Protein AF-A0A174V3W1-F1 (afdb_monomer_lite)

Structure (mmCIF, N/CA/C/O backbone):
data_AF-A0A174V3W1-F1
#
_entry.id   AF-A0A174V3W1-F1
#
loop_
_atom_site.group_PDB
_atom_site.id
_atom_site.type_symbol
_atom_site.label_atom_id
_atom_site.label_alt_id
_atom_site.label_comp_id
_atom_site.label_asym_id
_atom_site.label_entity_id
_atom_site.label_seq_id
_atom_site.pdbx_PDB_ins_code
_atom_site.Cartn_x
_atom_site.Cartn_y
_atom_site.Cartn_z
_atom_site.occupancy
_atom_site.B_iso_or_equiv
_atom_site.auth_seq_id
_atom_site.auth_comp_id
_atom_site.auth_asym_id
_atom_site.auth_atom_id
_atom_site.pdbx_PDB_model_num
ATOM 1 N N . MET A 1 1 ? 21.634 -9.498 -37.746 1.00 35.81 1 MET A N 1
ATOM 2 C CA . MET A 1 1 ? 21.593 -10.428 -36.597 1.00 35.81 1 MET A CA 1
ATOM 3 C C . MET A 1 1 ? 21.911 -9.621 -35.349 1.00 35.81 1 MET A C 1
ATOM 5 O O . MET A 1 1 ? 23.060 -9.248 -35.177 1.00 35.81 1 MET A O 1
ATOM 9 N N . SER A 1 2 ? 20.906 -9.244 -34.554 1.00 41.16 2 SER A N 1
ATOM 10 C CA . SER A 1 2 ? 21.150 -8.561 -33.276 1.00 41.16 2 SER A CA 1
ATOM 11 C C . SER A 1 2 ? 21.383 -9.632 -32.214 1.00 41.16 2 SER A C 1
ATOM 13 O O . SER A 1 2 ? 20.473 -10.395 -31.892 1.00 41.16 2 SER A O 1
ATOM 15 N N . CYS A 1 3 ? 22.630 -9.760 -31.764 1.00 33.78 3 CYS A N 1
ATOM 16 C CA . CYS A 1 3 ? 23.002 -10.628 -30.656 1.00 33.78 3 CYS A CA 1
ATOM 17 C C . CYS A 1 3 ? 22.435 -10.008 -29.374 1.00 33.78 3 CYS A C 1
ATOM 19 O O . CYS A 1 3 ? 22.960 -9.009 -28.889 1.00 33.78 3 CYS A O 1
ATOM 21 N N . LYS A 1 4 ? 21.337 -10.561 -28.846 1.00 50.34 4 LYS A N 1
ATOM 22 C CA . LYS A 1 4 ? 20.874 -10.222 -27.498 1.00 50.34 4 LYS A CA 1
ATOM 23 C C . LYS A 1 4 ? 21.796 -10.930 -26.510 1.00 50.34 4 LYS A C 1
ATOM 25 O O . LYS A 1 4 ? 21.600 -12.103 -26.207 1.00 50.34 4 LYS A O 1
ATOM 30 N N . THR A 1 5 ? 22.830 -10.231 -26.058 1.00 52.56 5 THR A N 1
ATOM 31 C CA . THR A 1 5 ? 23.645 -10.637 -24.911 1.00 52.56 5 THR A CA 1
ATOM 32 C C . THR A 1 5 ? 22.694 -10.896 -23.743 1.00 52.56 5 THR A C 1
ATOM 34 O O . THR A 1 5 ? 21.932 -10.008 -23.365 1.00 52.56 5 THR A O 1
ATOM 37 N N . GLY A 1 6 ? 22.652 -12.134 -23.244 1.00 57.62 6 GLY A N 1
ATOM 38 C CA . GLY A 1 6 ? 21.702 -12.541 -22.211 1.00 57.62 6 GLY A CA 1
ATOM 39 C C . GLY A 1 6 ? 21.822 -11.652 -20.977 1.00 57.62 6 GLY A C 1
ATOM 40 O O . GLY A 1 6 ? 22.916 -11.502 -20.433 1.00 57.62 6 GLY A O 1
ATOM 41 N N . LYS A 1 7 ? 20.709 -11.051 -20.542 1.00 60.50 7 LYS A N 1
ATOM 42 C CA . LYS A 1 7 ? 20.640 -10.360 -19.250 1.00 60.50 7 LYS A CA 1
ATOM 43 C C . LYS A 1 7 ? 21.007 -11.373 -18.162 1.00 60.50 7 LYS A C 1
ATOM 45 O O . LYS A 1 7 ? 20.277 -12.334 -17.949 1.00 60.50 7 LYS A O 1
ATOM 50 N N . SER A 1 8 ? 22.150 -11.190 -17.502 1.00 79.31 8 SER A N 1
ATOM 51 C CA . SER A 1 8 ? 22.601 -12.071 -16.414 1.00 79.31 8 SER A CA 1
ATOM 52 C C . SER A 1 8 ? 22.001 -11.702 -15.055 1.00 79.31 8 SER A C 1
ATOM 54 O O . SER A 1 8 ? 22.232 -12.410 -14.080 1.00 79.31 8 SER A O 1
ATOM 56 N N . PHE A 1 9 ? 21.243 -10.603 -14.981 1.00 81.75 9 PHE A N 1
ATOM 57 C CA . PHE A 1 9 ? 20.599 -10.110 -13.767 1.00 81.75 9 PHE A CA 1
ATOM 58 C C . PHE A 1 9 ? 19.248 -9.475 -14.111 1.00 81.75 9 PHE A C 1
ATOM 60 O O . PHE A 1 9 ? 19.103 -8.855 -15.167 1.00 81.75 9 PHE A O 1
ATOM 67 N N . VAL A 1 10 ? 18.284 -9.622 -13.204 1.00 89.06 10 VAL A N 1
ATOM 68 C CA . VAL A 1 10 ? 16.978 -8.953 -13.246 1.00 89.06 10 VAL A CA 1
ATOM 69 C C . VAL A 1 10 ? 16.967 -7.892 -12.154 1.00 89.06 10 VAL A C 1
ATOM 71 O O . VAL A 1 10 ? 17.459 -8.135 -11.050 1.00 89.06 10 VAL A O 1
ATOM 74 N N . VAL A 1 11 ? 16.439 -6.711 -12.466 1.00 91.25 11 VAL A N 1
ATOM 75 C CA . VAL A 1 11 ? 16.358 -5.588 -11.530 1.00 91.25 11 VAL A CA 1
ATOM 76 C C . VAL A 1 11 ? 14.896 -5.321 -11.208 1.00 91.25 11 VAL A C 1
ATOM 78 O O . VAL A 1 11 ? 14.069 -5.218 -12.113 1.00 91.25 11 VAL A O 1
ATOM 81 N N . PHE A 1 12 ? 14.603 -5.173 -9.919 1.00 93.19 12 PHE A N 1
ATOM 82 C CA . PHE A 1 12 ? 13.284 -4.808 -9.422 1.00 93.19 12 PHE A CA 1
ATOM 83 C C . PHE A 1 12 ? 13.355 -3.485 -8.671 1.00 93.19 12 PHE A C 1
ATOM 85 O O . PHE A 1 12 ? 14.246 -3.281 -7.845 1.00 93.19 12 P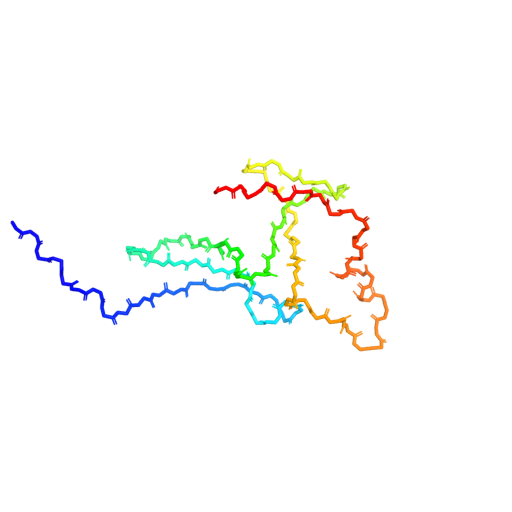HE A O 1
ATOM 92 N N . PHE A 1 13 ? 12.378 -2.620 -8.917 1.00 94.00 13 PHE A N 1
ATOM 93 C CA . PHE A 1 13 ? 12.025 -1.558 -7.987 1.00 94.00 13 PHE A CA 1
ATOM 94 C C . PHE A 1 13 ? 10.943 -2.076 -7.055 1.00 94.00 13 PHE A C 1
ATOM 96 O O . PHE A 1 13 ? 10.006 -2.743 -7.493 1.00 94.00 13 PHE A O 1
ATOM 103 N N . THR A 1 14 ? 11.082 -1.788 -5.768 1.00 95.00 14 THR A N 1
ATOM 104 C CA . THR A 1 14 ? 10.138 -2.245 -4.754 1.00 95.00 14 THR A CA 1
ATOM 105 C C . THR A 1 14 ? 9.668 -1.070 -3.916 1.00 95.00 14 THR A C 1
ATOM 107 O O . THR A 1 14 ? 10.409 -0.118 -3.668 1.00 95.00 14 THR A O 1
ATOM 110 N N . TYR A 1 15 ? 8.415 -1.132 -3.486 1.00 95.31 15 TYR A N 1
ATOM 111 C CA . TYR A 1 15 ? 7.830 -0.157 -2.583 1.00 95.31 15 TYR A CA 1
ATOM 112 C C . TYR A 1 15 ? 7.050 -0.880 -1.494 1.00 95.31 15 TYR A C 1
ATOM 114 O O . TYR A 1 15 ? 6.216 -1.743 -1.771 1.00 95.31 15 TYR A O 1
ATOM 122 N N . GLY A 1 16 ? 7.289 -0.503 -0.247 1.00 93.56 16 GLY A N 1
ATOM 123 C CA . GLY A 1 16 ? 6.492 -0.943 0.883 1.00 93.56 16 GLY A CA 1
ATOM 124 C C . GLY A 1 16 ? 6.813 -0.103 2.113 1.00 93.56 16 GLY A C 1
ATOM 125 O O . GLY A 1 16 ? 7.987 0.106 2.420 1.00 93.56 16 GLY A O 1
ATOM 126 N N . PRO A 1 17 ? 5.803 0.416 2.821 1.00 94.75 17 PRO A N 1
ATOM 127 C CA . PRO A 1 17 ? 6.025 0.963 4.148 1.00 94.75 17 PRO A CA 1
ATOM 128 C C . PRO A 1 17 ? 6.324 -0.174 5.144 1.00 94.75 17 PRO A C 1
ATOM 130 O O . PRO A 1 17 ? 6.042 -1.347 4.878 1.00 94.75 17 PRO A O 1
ATOM 133 N N . THR A 1 18 ? 6.871 0.155 6.317 1.00 94.50 18 THR A N 1
ATOM 134 C CA . THR A 1 18 ? 7.184 -0.837 7.367 1.00 94.50 18 THR A CA 1
ATOM 135 C C . THR A 1 18 ? 5.939 -1.619 7.795 1.00 94.50 18 THR A C 1
ATOM 137 O O . THR A 1 18 ? 6.000 -2.816 8.065 1.00 94.50 18 THR A O 1
ATOM 140 N N . GLU A 1 19 ? 4.791 -0.951 7.784 1.00 94.88 19 GLU A N 1
ATOM 141 C CA . GLU A 1 19 ? 3.469 -1.476 8.107 1.00 94.88 19 GLU A CA 1
ATOM 142 C C . GLU A 1 19 ? 2.976 -2.521 7.096 1.00 94.88 19 GLU A C 1
ATOM 144 O O . GLU A 1 19 ? 1.999 -3.204 7.381 1.00 94.88 19 GLU A O 1
ATOM 149 N N . ALA A 1 20 ? 3.637 -2.672 5.944 1.00 94.56 20 ALA A N 1
ATOM 150 C CA . ALA A 1 20 ? 3.334 -3.679 4.927 1.00 94.56 20 ALA A CA 1
ATOM 151 C C . ALA A 1 20 ? 4.469 -4.706 4.741 1.00 94.56 20 ALA A C 1
ATOM 153 O O . ALA A 1 20 ? 4.555 -5.352 3.701 1.00 94.56 20 ALA A O 1
ATOM 154 N N . THR A 1 21 ? 5.336 -4.865 5.749 1.00 93.62 21 THR A N 1
ATOM 155 C C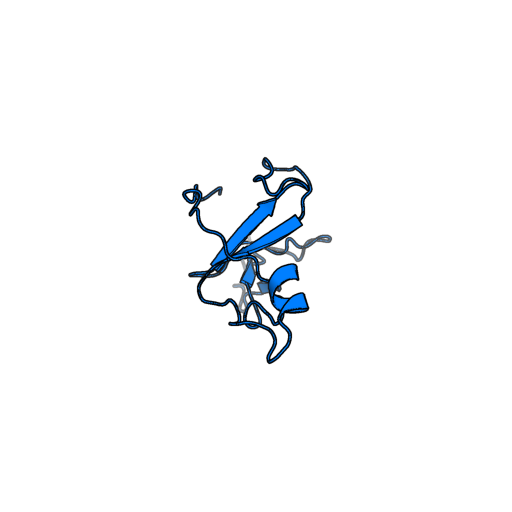A . THR A 1 21 ? 6.401 -5.882 5.794 1.00 93.62 21 THR A CA 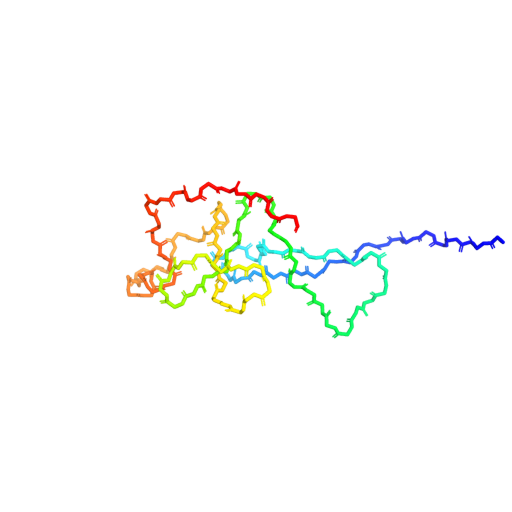1
ATOM 156 C C . THR A 1 21 ? 7.415 -5.745 4.655 1.00 93.62 21 THR A C 1
ATOM 158 O O . THR A 1 21 ? 7.576 -6.620 3.808 1.00 93.62 21 THR A O 1
ATOM 161 N N . VAL A 1 22 ? 8.173 -4.646 4.688 1.00 93.50 22 VAL A N 1
ATOM 162 C CA . VAL A 1 22 ? 9.284 -4.327 3.770 1.00 93.50 22 VAL A CA 1
ATOM 163 C C . VAL A 1 22 ? 8.822 -3.937 2.367 1.00 93.50 22 VAL A C 1
ATOM 165 O O . VAL A 1 22 ? 9.069 -2.811 1.955 1.00 93.50 22 VAL A O 1
ATOM 168 N N . ASN A 1 23 ? 8.158 -4.830 1.635 1.00 93.81 23 ASN A N 1
ATOM 169 C CA . ASN A 1 23 ? 7.741 -4.603 0.253 1.00 93.81 23 ASN A CA 1
ATOM 170 C C . ASN A 1 23 ? 6.295 -5.057 0.062 1.00 93.81 23 ASN A C 1
ATOM 172 O O . ASN A 1 23 ? 5.935 -6.159 0.460 1.00 93.81 23 ASN A O 1
ATOM 176 N N . ALA A 1 24 ? 5.496 -4.235 -0.613 1.00 94.88 24 ALA A N 1
ATOM 177 C CA . ALA A 1 24 ? 4.118 -4.552 -0.978 1.00 94.88 24 ALA A CA 1
ATOM 178 C C . ALA A 1 24 ? 3.888 -4.501 -2.492 1.00 94.88 24 ALA A C 1
ATOM 180 O O . ALA A 1 24 ? 3.048 -5.235 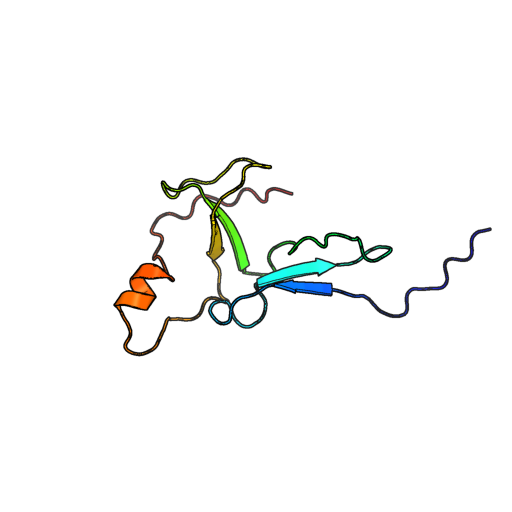-3.005 1.00 94.88 24 ALA A O 1
ATOM 181 N N . LEU A 1 25 ? 4.634 -3.649 -3.200 1.00 96.31 25 LEU A N 1
ATOM 182 C CA . LEU A 1 25 ? 4.575 -3.470 -4.645 1.00 96.31 25 LEU A CA 1
ATOM 183 C C . LEU A 1 25 ? 5.952 -3.706 -5.266 1.00 96.31 25 LEU A C 1
ATOM 185 O O . LEU A 1 25 ? 6.975 -3.354 -4.670 1.00 96.31 25 LEU A O 1
ATOM 189 N N . THR A 1 26 ? 5.973 -4.267 -6.471 1.00 96.19 26 THR A N 1
ATOM 190 C CA . THR A 1 26 ? 7.199 -4.476 -7.246 1.00 96.19 26 THR A CA 1
ATOM 191 C C . THR A 1 26 ? 7.001 -4.156 -8.719 1.00 96.19 26 THR A C 1
ATOM 193 O O . THR A 1 26 ? 5.948 -4.447 -9.293 1.00 96.19 26 THR A O 1
ATOM 196 N N . TYR A 1 27 ? 8.040 -3.609 -9.341 1.00 94.69 27 TYR A N 1
ATOM 197 C CA . TYR A 1 27 ? 8.133 -3.362 -10.775 1.00 94.69 27 TYR A CA 1
ATOM 198 C C . TYR A 1 27 ? 9.418 -3.986 -11.326 1.00 94.69 27 TYR A C 1
ATOM 200 O O . TYR A 1 27 ? 10.511 -3.661 -10.861 1.00 94.69 27 TYR A O 1
ATOM 208 N N . GLU A 1 28 ? 9.288 -4.886 -12.299 1.00 93.25 28 GLU A N 1
ATOM 209 C CA . GLU A 1 28 ? 10.424 -5.492 -13.001 1.00 93.25 28 GLU A CA 1
ATOM 210 C C . GLU A 1 28 ? 10.891 -4.584 -14.142 1.00 93.25 28 GLU A C 1
ATOM 212 O O . GLU A 1 28 ? 10.078 -4.084 -14.920 1.00 93.25 28 GLU A O 1
ATOM 217 N N . ILE A 1 29 ? 12.203 -4.377 -14.264 1.00 90.31 29 ILE A N 1
ATOM 218 C CA . ILE A 1 29 ? 12.772 -3.591 -15.362 1.00 90.31 29 ILE A CA 1
ATOM 219 C C . ILE A 1 29 ? 13.090 -4.508 -16.547 1.00 90.31 29 ILE A C 1
ATOM 221 O O . ILE A 1 29 ? 14.131 -5.172 -16.591 1.00 90.31 29 ILE A O 1
ATOM 225 N N . GLU A 1 30 ? 12.199 -4.511 -17.537 1.00 85.12 30 GLU A N 1
ATOM 226 C CA . GLU A 1 30 ? 12.323 -5.356 -18.732 1.00 85.12 30 GLU A CA 1
ATOM 227 C C . GLU A 1 30 ? 13.371 -4.870 -19.741 1.00 85.12 30 GLU A C 1
ATOM 229 O O . GLU A 1 30 ? 13.977 -5.707 -20.410 1.00 85.12 30 GLU A O 1
ATOM 234 N N . ASP A 1 31 ? 13.672 -3.568 -19.796 1.00 83.06 31 ASP A N 1
ATOM 235 C CA . ASP A 1 31 ? 14.631 -2.947 -20.727 1.00 83.06 31 ASP A CA 1
ATOM 236 C C . ASP A 1 31 ? 15.609 -2.022 -19.975 1.00 83.06 31 ASP A C 1
ATOM 238 O O . ASP A 1 31 ? 16.273 -2.493 -19.045 1.00 83.06 31 ASP A O 1
ATOM 242 N N . ASP A 1 32 ? 15.724 -0.755 -20.383 1.00 85.00 32 ASP A N 1
ATOM 243 C CA . ASP A 1 32 ? 16.502 0.291 -19.718 1.00 85.00 32 ASP A CA 1
ATOM 244 C C . ASP A 1 32 ? 15.710 0.907 -18.553 1.00 85.00 32 ASP A C 1
ATOM 246 O O . ASP A 1 32 ? 14.478 0.888 -18.531 1.00 85.00 32 ASP A O 1
ATOM 250 N N . ILE A 1 33 ? 16.418 1.478 -17.573 1.00 83.94 33 ILE A N 1
ATOM 251 C CA . ILE A 1 33 ? 15.789 2.140 -16.422 1.00 83.94 33 ILE A CA 1
ATOM 252 C C . ILE A 1 33 ? 15.122 3.444 -16.900 1.00 83.94 33 ILE A C 1
ATOM 254 O O . ILE A 1 33 ? 15.832 4.330 -17.388 1.00 83.94 33 ILE A O 1
ATOM 258 N N . PRO A 1 34 ? 13.790 3.600 -16.767 1.00 84.38 34 PRO A N 1
ATOM 259 C CA . PRO A 1 34 ? 13.106 4.817 -17.189 1.00 84.38 34 PRO A CA 1
ATOM 260 C C . PRO A 1 34 ? 13.430 5.991 -16.254 1.00 84.38 34 PRO A C 1
ATOM 262 O O . PRO A 1 34 ? 13.803 5.801 -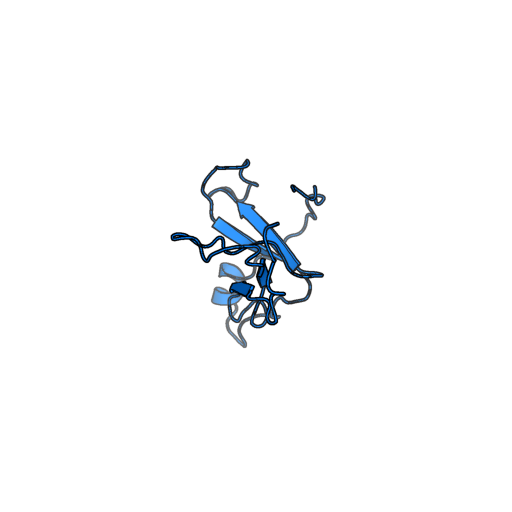15.097 1.00 84.38 34 PRO A O 1
ATOM 265 N N . ALA A 1 35 ? 13.250 7.220 -16.748 1.00 87.81 35 ALA A N 1
ATOM 266 C CA . ALA A 1 35 ? 13.459 8.434 -15.951 1.00 87.81 35 ALA A CA 1
ATOM 267 C C . ALA A 1 35 ? 12.490 8.532 -14.758 1.00 87.81 35 ALA A C 1
ATOM 269 O O . ALA A 1 35 ? 12.864 9.018 -13.693 1.00 87.81 35 ALA A O 1
ATOM 270 N N . GLU A 1 36 ? 11.265 8.032 -14.932 1.00 89.25 36 GLU A N 1
ATOM 271 C CA . GLU A 1 36 ? 10.272 7.863 -13.876 1.00 89.25 36 GLU A CA 1
ATOM 272 C C . GLU A 1 36 ? 9.929 6.380 -13.770 1.00 89.25 36 GLU A C 1
ATOM 274 O O . GLU A 1 36 ? 9.446 5.771 -14.727 1.00 89.25 36 GLU A O 1
ATOM 279 N N . VAL A 1 37 ? 10.215 5.785 -12.613 1.00 89.06 37 VAL A N 1
ATOM 280 C CA . VAL A 1 37 ? 9.990 4.358 -12.385 1.00 89.06 37 VAL A CA 1
ATOM 281 C C . VAL A 1 37 ? 8.658 4.163 -11.659 1.00 89.06 37 VAL A C 1
ATOM 283 O O . VAL A 1 37 ? 8.483 4.713 -10.568 1.00 89.06 37 VAL A O 1
ATOM 286 N N . PRO A 1 38 ? 7.717 3.380 -12.214 1.00 90.75 38 PRO A N 1
ATOM 287 C CA . PRO A 1 38 ? 6.492 3.036 -11.508 1.00 90.75 38 PRO A CA 1
ATOM 288 C C . PRO A 1 38 ? 6.792 2.283 -10.207 1.00 90.75 38 PRO A C 1
ATOM 290 O O . PRO A 1 38 ? 7.681 1.437 -10.158 1.00 90.75 38 PRO A O 1
ATOM 293 N N . ILE A 1 39 ? 5.985 2.512 -9.169 1.00 91.38 39 ILE A N 1
ATOM 294 C CA . ILE A 1 39 ? 6.053 1.727 -7.921 1.00 91.38 39 ILE A CA 1
ATOM 295 C C . ILE A 1 39 ? 5.652 0.254 -8.122 1.00 91.38 39 ILE A C 1
ATOM 297 O O . ILE A 1 39 ? 5.982 -0.597 -7.300 1.00 91.38 39 ILE A O 1
ATOM 301 N N . GLY A 1 40 ? 4.967 -0.047 -9.231 1.00 93.06 40 GLY A N 1
ATOM 302 C CA . GLY A 1 40 ? 4.682 -1.402 -9.683 1.00 93.06 40 GLY A CA 1
ATOM 303 C C . GLY A 1 40 ? 3.323 -1.952 -9.268 1.00 93.06 40 GLY A C 1
ATOM 304 O O . GLY A 1 40 ? 2.375 -1.206 -9.024 1.00 93.06 40 GLY A O 1
ATOM 305 N N . ARG A 1 41 ? 3.231 -3.284 -9.245 1.00 94.00 41 ARG A N 1
ATOM 306 C CA . ARG A 1 41 ? 2.016 -4.047 -8.923 1.00 94.00 41 ARG A CA 1
ATOM 307 C C . ARG A 1 41 ? 2.169 -4.778 -7.587 1.00 94.00 41 ARG A C 1
ATOM 309 O O . ARG A 1 41 ? 3.305 -5.045 -7.195 1.00 94.00 41 ARG A O 1
ATOM 316 N N . PRO A 1 42 ? 1.062 -5.121 -6.901 1.00 96.12 42 PRO A N 1
ATOM 317 C CA . PRO A 1 42 ? 1.130 -5.879 -5.660 1.00 96.12 42 PRO A CA 1
ATOM 318 C C . PRO A 1 42 ? 1.854 -7.211 -5.815 1.00 96.12 42 PRO A C 1
ATOM 320 O O . PRO A 1 42 ? 1.650 -7.917 -6.804 1.00 96.12 42 PRO A O 1
ATOM 323 N N . ILE A 1 43 ? 2.678 -7.542 -4.821 1.00 94.88 43 ILE A N 1
ATOM 324 C CA . ILE A 1 43 ? 3.233 -8.890 -4.674 1.00 94.88 43 ILE A CA 1
ATOM 325 C C . ILE A 1 43 ? 2.136 -9.879 -4.272 1.00 94.88 43 ILE A C 1
ATOM 327 O O . ILE A 1 43 ? 1.024 -9.491 -3.902 1.00 94.88 43 ILE A O 1
ATOM 331 N N . ASP A 1 44 ? 2.459 -11.169 -4.306 1.00 94.50 44 ASP A N 1
ATOM 332 C CA . ASP A 1 44 ? 1.523 -12.220 -3.921 1.00 94.50 44 ASP A CA 1
ATOM 333 C C . ASP A 1 44 ? 0.901 -11.968 -2.542 1.00 94.50 44 ASP A C 1
ATOM 335 O O . ASP A 1 44 ? 1.582 -11.649 -1.566 1.00 94.50 44 ASP A O 1
ATOM 339 N N . ASN A 1 45 ? -0.416 -12.170 -2.461 1.00 93.19 45 ASN A N 1
ATOM 340 C CA . ASN A 1 45 ? -1.231 -11.984 -1.256 1.00 93.19 45 ASN A CA 1
ATOM 341 C C . ASN A 1 45 ? -1.257 -10.550 -0.692 1.00 93.19 45 ASN A C 1
ATOM 343 O O . ASN A 1 45 ? -1.745 -10.351 0.426 1.00 93.19 45 ASN A O 1
ATOM 347 N N . MET A 1 46 ? -0.774 -9.571 -1.460 1.00 94.88 46 MET A N 1
ATOM 348 C CA . MET A 1 46 ? -0.988 -8.148 -1.233 1.00 94.88 46 MET A CA 1
ATOM 349 C C . MET A 1 46 ? -1.938 -7.586 -2.290 1.00 94.88 46 MET A C 1
ATOM 351 O O . MET A 1 46 ? -2.020 -8.064 -3.420 1.00 94.88 46 MET A O 1
ATOM 355 N N . GLU A 1 47 ? -2.659 -6.540 -1.919 1.00 94.81 47 GLU A N 1
ATOM 356 C CA . GLU A 1 47 ? -3.553 -5.786 -2.785 1.00 94.81 47 GLU A CA 1
ATOM 357 C C . GLU A 1 47 ? -3.269 -4.294 -2.604 1.00 94.81 47 GLU A C 1
ATOM 359 O O . GLU A 1 47 ? -2.846 -3.851 -1.533 1.00 94.81 47 GLU A O 1
ATOM 364 N N . ALA A 1 48 ? -3.506 -3.514 -3.656 1.00 93.88 48 ALA A N 1
ATOM 365 C CA . ALA A 1 48 ? -3.345 -2.071 -3.625 1.00 93.88 48 ALA A CA 1
ATOM 366 C C . ALA A 1 48 ? -4.528 -1.378 -4.285 1.00 93.88 48 ALA A C 1
ATOM 368 O O . ALA A 1 48 ? -5.010 -1.794 -5.339 1.00 93.88 48 ALA A O 1
ATOM 369 N N . TYR A 1 49 ? -4.959 -0.295 -3.655 1.00 93.06 49 TYR A N 1
ATOM 370 C CA . TYR A 1 49 ? -6.132 0.474 -4.022 1.00 93.06 49 TYR A CA 1
ATOM 371 C C . TYR A 1 49 ? -5.774 1.950 -4.070 1.00 93.06 49 TYR A C 1
ATOM 373 O O . TYR A 1 49 ? -5.059 2.440 -3.201 1.00 93.06 49 TYR A O 1
ATOM 381 N N . ILE A 1 50 ? -6.304 2.665 -5.056 1.00 93.81 50 ILE A N 1
ATOM 382 C CA . ILE A 1 50 ? -6.262 4.126 -5.083 1.00 93.81 50 ILE A CA 1
ATOM 383 C C . ILE A 1 50 ? -7.656 4.619 -4.723 1.00 93.81 50 ILE A C 1
ATOM 385 O O . ILE A 1 50 ? -8.621 4.248 -5.396 1.00 93.81 50 ILE A O 1
ATOM 389 N N . ILE A 1 51 ? -7.771 5.416 -3.664 1.00 92.69 51 ILE A N 1
ATOM 390 C CA . ILE A 1 51 ? -9.052 5.931 -3.172 1.00 92.69 51 ILE A CA 1
ATOM 391 C C . ILE A 1 51 ? -9.118 7.458 -3.218 1.00 92.69 51 ILE A C 1
ATOM 393 O O . ILE A 1 51 ? -8.105 8.149 -3.122 1.00 92.69 51 ILE A O 1
ATOM 397 N N . ASP A 1 52 ? -10.330 7.986 -3.355 1.00 93.38 52 ASP A N 1
ATOM 398 C CA . ASP A 1 52 ? -10.621 9.408 -3.211 1.00 93.38 52 ASP A CA 1
ATOM 399 C C . ASP A 1 52 ? -10.752 9.815 -1.730 1.00 93.38 52 ASP A C 1
ATOM 401 O O . ASP A 1 52 ? -10.752 8.985 -0.818 1.00 93.38 52 ASP A O 1
ATOM 405 N N . GLU A 1 53 ? -10.930 11.114 -1.478 1.00 90.44 53 GLU A N 1
ATOM 406 C CA . GLU A 1 53 ? -11.109 11.674 -0.127 1.00 90.44 53 GLU A CA 1
ATOM 407 C C . GLU A 1 53 ? -12.340 11.122 0.617 1.00 90.44 53 GLU A C 1
ATOM 409 O O . GLU A 1 53 ? -12.445 11.239 1.837 1.00 90.44 53 GLU A O 1
ATOM 414 N N . LYS A 1 54 ? -13.297 10.525 -0.106 1.00 90.19 54 LYS A N 1
ATOM 415 C CA . LYS A 1 54 ? -14.508 9.908 0.453 1.00 90.19 54 LYS A CA 1
ATOM 416 C C . LYS A 1 54 ? -14.330 8.405 0.683 1.00 90.19 54 LYS A C 1
ATOM 418 O O . LYS A 1 54 ? -15.301 7.741 1.050 1.00 90.19 54 LYS A O 1
ATOM 423 N N . GLY A 1 55 ? -13.127 7.871 0.467 1.00 87.75 55 GLY A N 1
ATOM 424 C CA . GLY A 1 55 ? -12.806 6.456 0.617 1.00 87.75 55 GLY A CA 1
ATOM 425 C C . GLY A 1 55 ? -13.362 5.570 -0.496 1.00 87.75 55 GLY A C 1
ATOM 426 O O . GLY A 1 55 ? -13.564 4.379 -0.274 1.00 87.75 55 GLY A O 1
ATOM 427 N N . LYS A 1 56 ? -13.669 6.121 -1.675 1.00 90.69 56 LYS A N 1
ATOM 428 C CA . LYS A 1 56 ? -14.137 5.342 -2.830 1.00 90.69 56 LYS A CA 1
ATOM 429 C C . LYS A 1 56 ? -12.996 5.075 -3.794 1.00 90.69 56 LYS A C 1
ATOM 431 O O . LYS A 1 56 ? -12.140 5.929 -3.976 1.00 90.69 56 LYS A O 1
ATOM 436 N N . LEU A 1 57 ? -13.029 3.926 -4.466 1.00 92.00 57 LEU A N 1
ATOM 437 C CA . LEU A 1 57 ? -12.046 3.593 -5.497 1.00 92.00 57 LEU A CA 1
ATOM 438 C C . LEU A 1 57 ? -12.024 4.647 -6.611 1.00 92.00 57 LEU A C 1
ATOM 440 O O . LEU A 1 57 ? -13.056 4.959 -7.216 1.00 92.00 57 LEU A O 1
ATOM 444 N N . CYS A 1 58 ? -10.829 5.149 -6.898 1.00 92.06 58 CYS A N 1
ATOM 445 C CA . CYS A 1 58 ? -10.552 5.996 -8.043 1.00 92.06 58 CYS A CA 1
ATOM 446 C C . CYS A 1 58 ? -10.626 5.190 -9.344 1.00 92.06 58 CYS A C 1
ATOM 448 O O . CYS A 1 5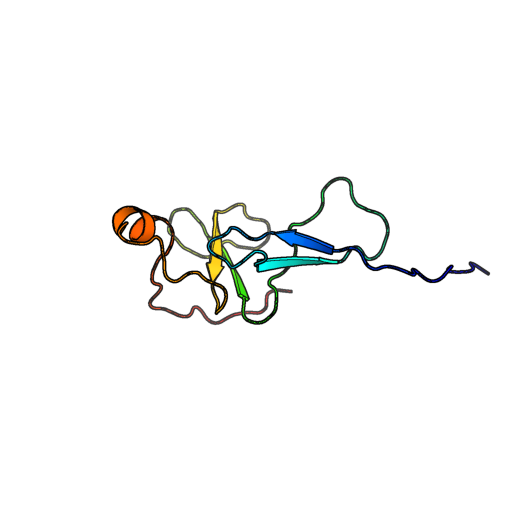8 ? -10.367 3.986 -9.386 1.00 92.06 58 CYS A O 1
ATOM 450 N N . LYS A 1 59 ? -10.972 5.879 -10.435 1.00 92.06 59 LYS A N 1
ATOM 451 C CA . LYS A 1 59 ? -10.823 5.331 -11.787 1.00 92.06 59 LYS A CA 1
ATOM 452 C C . LYS A 1 59 ? -9.351 5.353 -12.194 1.00 92.06 59 LYS A C 1
ATOM 454 O O . LYS A 1 59 ? -8.560 6.121 -11.653 1.00 92.06 59 LYS A O 1
ATOM 459 N N . GLU A 1 60 ? -9.015 4.549 -13.192 1.00 90.19 60 GLU A N 1
ATOM 460 C CA . GLU A 1 60 ? -7.686 4.540 -13.798 1.00 90.19 60 GLU A CA 1
ATOM 461 C C . GLU A 1 60 ? -7.255 5.949 -14.244 1.00 90.19 60 GLU A C 1
ATOM 463 O O . GLU A 1 60 ? -8.056 6.713 -14.789 1.00 90.19 60 GLU A O 1
ATOM 468 N N . GLY A 1 61 ? -6.000 6.304 -13.957 1.00 90.88 61 GLY A N 1
ATOM 469 C CA . GLY A 1 61 ? -5.416 7.614 -14.266 1.00 90.88 61 GLY A CA 1
ATOM 470 C C . GLY A 1 61 ? -5.814 8.760 -13.326 1.00 90.88 61 GLY A C 1
ATOM 471 O O . GLY A 1 61 ? -5.294 9.863 -13.472 1.00 90.88 61 GLY A O 1
ATOM 472 N N . VAL A 1 62 ? -6.707 8.535 -12.355 1.00 94.06 62 VAL A N 1
ATOM 473 C CA . VAL A 1 62 ? -7.095 9.556 -11.370 1.00 94.06 62 VAL A CA 1
ATOM 474 C C . VAL A 1 62 ? -6.197 9.463 -10.138 1.00 94.06 62 VAL A C 1
ATOM 476 O O . VAL A 1 62 ? -6.056 8.399 -9.540 1.00 94.06 62 VAL A O 1
ATOM 479 N N . VAL A 1 63 ? -5.618 10.597 -9.739 1.00 94.38 63 VAL A N 1
ATOM 480 C CA . VAL A 1 63 ? -4.796 10.703 -8.525 1.00 94.38 63 VAL A CA 1
ATOM 481 C C . VAL A 1 63 ? -5.662 10.496 -7.278 1.00 94.38 63 VAL A C 1
ATOM 483 O O . VAL A 1 63 ? -6.757 11.049 -7.179 1.00 94.38 63 VAL A O 1
ATOM 486 N N . GLY A 1 64 ? -5.157 9.722 -6.319 1.00 93.75 64 GLY A N 1
ATOM 487 C CA . GLY A 1 64 ? -5.803 9.463 -5.032 1.00 93.75 64 GLY A CA 1
ATOM 488 C C . GLY A 1 64 ? -4.817 8.935 -3.987 1.00 93.75 64 GLY A C 1
ATOM 489 O O . GLY A 1 64 ? -3.615 8.854 -4.241 1.00 93.75 64 GLY A O 1
ATOM 490 N N . GLU A 1 65 ? -5.328 8.579 -2.811 1.00 93.44 65 GLU A N 1
ATOM 491 C CA . GLU A 1 65 ? -4.553 7.985 -1.716 1.00 93.44 65 GLU A CA 1
ATOM 492 C C . GLU A 1 65 ? -4.309 6.490 -1.990 1.00 93.44 65 GLU A C 1
ATOM 494 O O . GLU A 1 65 ? -5.243 5.754 -2.308 1.00 93.44 65 GLU A O 1
ATOM 499 N N . LEU A 1 66 ? -3.059 6.033 -1.858 1.00 93.31 66 LEU A N 1
ATOM 500 C CA . LEU A 1 66 ? -2.694 4.619 -1.968 1.00 93.31 66 LEU A CA 1
ATOM 501 C C . LEU A 1 66 ? -2.995 3.890 -0.653 1.00 93.31 66 LEU A C 1
ATOM 503 O O . LEU A 1 66 ? -2.432 4.217 0.388 1.00 93.31 66 LEU A O 1
ATOM 507 N N . CYS A 1 67 ? -3.834 2.862 -0.719 1.00 93.88 67 CYS A N 1
ATOM 508 C CA . CYS A 1 67 ? -4.155 1.965 0.384 1.00 93.88 67 CYS A CA 1
ATOM 509 C C . CYS A 1 67 ? -3.685 0.547 0.061 1.00 93.88 67 CYS A C 1
ATOM 511 O O . CYS A 1 67 ? -3.941 0.038 -1.029 1.00 93.88 67 CYS A O 1
ATOM 513 N N . LEU A 1 68 ? -3.026 -0.097 1.023 1.00 94.31 68 LEU A N 1
ATOM 514 C CA . LEU A 1 68 ? -2.555 -1.475 0.908 1.00 94.31 68 LEU A CA 1
ATOM 515 C C . LEU A 1 68 ? -3.435 -2.403 1.745 1.00 94.31 68 LEU A C 1
ATOM 517 O O . LEU A 1 68 ? -3.852 -2.045 2.846 1.00 94.31 68 LEU A O 1
ATOM 521 N N . ALA A 1 69 ? -3.681 -3.604 1.234 1.00 93.81 69 ALA A N 1
ATOM 522 C CA . ALA A 1 69 ? -4.358 -4.680 1.944 1.00 93.81 69 ALA A CA 1
ATOM 523 C C . ALA A 1 69 ? -3.626 -6.007 1.726 1.00 93.81 69 ALA A C 1
ATOM 525 O O . ALA A 1 69 ? -2.774 -6.119 0.846 1.00 93.81 69 ALA A O 1
ATOM 526 N N . GLY A 1 70 ? -3.957 -7.014 2.530 1.00 93.38 70 GLY A N 1
ATOM 527 C CA . GLY A 1 70 ? -3.405 -8.359 2.390 1.00 93.38 70 GLY A CA 1
ATOM 528 C C . GLY A 1 70 ? -2.715 -8.872 3.646 1.00 93.38 70 GLY A C 1
ATOM 529 O O . GLY A 1 70 ? -2.772 -8.263 4.716 1.00 93.38 70 GLY A O 1
ATOM 530 N N . ILE A 1 71 ? -2.078 -10.033 3.511 1.00 93.56 71 ILE A N 1
ATOM 531 C CA . ILE A 1 71 ? -1.511 -10.770 4.651 1.00 93.56 71 ILE A CA 1
ATOM 532 C C . ILE A 1 71 ? -0.219 -10.147 5.195 1.00 93.56 71 ILE A C 1
ATOM 534 O O . ILE A 1 71 ? 0.170 -10.448 6.318 1.00 93.56 71 ILE A O 1
ATOM 538 N N . GLY A 1 72 ? 0.446 -9.298 4.407 1.00 93.75 72 GLY A N 1
ATOM 539 C CA . GLY A 1 72 ? 1.690 -8.623 4.783 1.00 93.75 72 GLY A CA 1
ATOM 540 C C . GLY A 1 72 ? 1.491 -7.378 5.647 1.00 93.75 72 GLY A C 1
ATOM 541 O O . GLY A 1 72 ? 2.474 -6.721 5.985 1.00 93.75 72 GLY A O 1
ATOM 542 N N . LEU A 1 73 ? 0.251 -7.031 6.009 1.00 95.56 73 LEU A N 1
ATOM 543 C CA . LEU A 1 73 ? -0.007 -5.908 6.904 1.00 95.56 73 LEU A CA 1
ATOM 544 C C . LEU A 1 73 ? 0.407 -6.230 8.343 1.00 95.56 73 LEU A C 1
ATOM 546 O O . LEU A 1 73 ? 0.095 -7.288 8.892 1.00 95.56 73 LEU A O 1
ATOM 550 N N . ALA A 1 74 ? 1.059 -5.265 8.981 1.00 94.56 74 ALA A N 1
ATOM 551 C CA . ALA A 1 74 ? 1.334 -5.287 10.403 1.00 94.56 74 ALA A CA 1
ATOM 552 C C . ALA A 1 74 ? 0.024 -5.311 11.205 1.00 94.56 74 ALA A C 1
ATOM 554 O O . ALA A 1 74 ? -0.998 -4.751 10.807 1.00 94.56 74 ALA A O 1
ATOM 555 N N . TRP A 1 75 ? 0.068 -5.904 12.397 1.00 93.12 75 TRP A N 1
ATOM 556 C CA . TRP A 1 75 ? -1.079 -5.895 13.312 1.00 93.12 75 TRP A CA 1
ATOM 557 C C . TRP A 1 75 ? -1.404 -4.506 13.864 1.00 93.12 75 TRP A C 1
ATOM 559 O O . TRP A 1 75 ? -2.523 -4.264 14.315 1.00 93.12 75 TRP A O 1
ATOM 569 N N . GLY A 1 76 ? -0.420 -3.611 13.845 1.00 93.56 76 GLY A N 1
ATOM 570 C CA . GLY A 1 76 ? -0.533 -2.246 14.319 1.00 93.56 76 GLY A CA 1
ATOM 571 C C . GLY A 1 76 ? 0.681 -1.785 15.097 1.00 93.56 76 GLY A C 1
ATOM 572 O O . GLY A 1 76 ? 1.612 -2.535 15.384 1.00 93.56 76 GLY A O 1
ATOM 573 N N . TYR A 1 77 ? 0.639 -0.517 15.460 1.00 95.31 77 TYR A N 1
ATOM 574 C CA . TYR A 1 77 ? 1.540 0.101 16.404 1.00 95.31 77 TYR A CA 1
ATOM 575 C C . TYR A 1 77 ? 1.173 -0.338 17.821 1.00 95.31 77 TYR A C 1
ATOM 577 O O . TYR A 1 77 ? 0.030 -0.190 18.275 1.00 95.31 77 TYR A O 1
ATOM 585 N N . LEU A 1 78 ? 2.164 -0.878 18.526 1.00 96.56 78 LEU A N 1
ATOM 586 C CA . LEU A 1 78 ? 2.022 -1.332 19.903 1.00 96.56 78 LEU A CA 1
ATOM 587 C C . LEU A 1 78 ? 1.603 -0.164 20.810 1.00 96.56 78 LEU A C 1
ATOM 589 O O . LEU A 1 78 ? 2.242 0.886 20.809 1.00 96.56 78 LEU A O 1
ATOM 593 N N . ASN A 1 79 ? 0.542 -0.365 21.596 1.00 94.88 79 ASN A N 1
ATOM 594 C CA . ASN A 1 79 ? 0.004 0.601 22.564 1.00 94.88 79 ASN A CA 1
ATOM 595 C C . ASN A 1 79 ? -0.378 1.978 21.984 1.00 94.88 79 ASN A C 1
ATOM 597 O O . ASN A 1 79 ? -0.442 2.954 22.728 1.00 94.88 79 ASN A O 1
ATOM 601 N N . ASN A 1 80 ? -0.649 2.078 20.678 1.00 95.38 80 ASN A N 1
ATOM 602 C CA . ASN A 1 80 ? -1.023 3.344 20.048 1.00 95.38 80 ASN A CA 1
ATOM 603 C C . ASN A 1 80 ? -2.308 3.213 19.220 1.00 95.38 80 ASN A C 1
ATOM 605 O O . ASN A 1 80 ? -2.293 3.098 17.994 1.00 95.38 80 ASN A O 1
ATOM 609 N N . GLU A 1 81 ? -3.449 3.222 19.911 1.00 92.81 81 GLU A N 1
ATOM 610 C CA . GLU A 1 81 ? -4.757 3.084 19.266 1.00 92.81 81 GLU A CA 1
ATOM 611 C C . GLU A 1 81 ? -5.092 4.215 18.293 1.00 92.81 81 GLU A C 1
ATOM 613 O O . GLU A 1 81 ? -5.759 3.964 17.291 1.00 92.81 81 GLU A O 1
ATOM 618 N N . GLU A 1 82 ? -4.672 5.450 18.579 1.00 93.56 82 GLU A N 1
ATOM 619 C CA . GLU A 1 82 ? -4.955 6.586 17.699 1.00 93.56 82 GLU A CA 1
ATOM 620 C C . GLU A 1 82 ? -4.247 6.427 16.357 1.00 93.56 82 GLU A C 1
ATOM 622 O O . GLU A 1 82 ? -4.870 6.579 15.303 1.00 93.56 82 GLU A O 1
ATOM 627 N N . LEU A 1 83 ? -2.968 6.039 16.386 1.00 92.75 83 LEU A N 1
ATOM 628 C CA . LEU A 1 83 ? -2.209 5.811 15.164 1.00 92.75 83 LEU A CA 1
ATOM 629 C C . LEU A 1 83 ? -2.740 4.597 14.399 1.00 92.75 83 LEU A C 1
ATOM 631 O O . LEU A 1 83 ? -2.872 4.669 13.177 1.00 92.75 83 LEU A O 1
ATOM 635 N N . ASN A 1 84 ? -3.143 3.535 15.104 1.00 91.50 84 ASN A N 1
ATOM 636 C CA . ASN A 1 84 ? -3.806 2.381 14.494 1.00 91.50 84 ASN A CA 1
ATOM 637 C C . ASN A 1 84 ? -5.100 2.783 13.780 1.00 91.50 84 ASN A C 1
ATOM 639 O O . ASN A 1 84 ? -5.269 2.460 12.612 1.00 91.50 84 ASN A O 1
ATOM 643 N N . LYS A 1 85 ? -5.987 3.548 14.430 1.00 90.31 85 LYS A N 1
ATOM 644 C CA . LYS A 1 85 ? -7.248 4.010 13.818 1.00 90.31 85 LYS A CA 1
ATOM 645 C C . LYS A 1 85 ? -7.009 4.905 12.599 1.00 90.31 85 LYS A C 1
ATOM 647 O O . LYS A 1 85 ? -7.799 4.870 11.658 1.00 90.31 85 LYS A O 1
ATOM 652 N N . LYS A 1 86 ? -5.932 5.696 12.612 1.00 88.38 86 LYS A N 1
ATOM 653 C CA . LYS A 1 86 ? -5.576 6.609 11.520 1.00 88.38 86 LYS A CA 1
ATOM 654 C C . LYS A 1 86 ? -5.002 5.888 10.294 1.00 88.38 86 LYS A C 1
ATOM 656 O O . LYS A 1 86 ? -5.366 6.231 9.174 1.00 88.38 86 LYS A O 1
ATOM 661 N N . SER A 1 87 ? -4.092 4.940 10.506 1.00 87.75 87 SER A N 1
ATOM 662 C CA . SER A 1 87 ? -3.264 4.327 9.450 1.00 87.75 87 SER A CA 1
ATOM 663 C C . SER A 1 87 ? -3.742 2.944 9.003 1.00 87.75 87 SER A C 1
ATOM 665 O O . SER A 1 87 ? -3.569 2.580 7.846 1.00 87.75 87 SER A O 1
ATOM 667 N N . LEU A 1 88 ? -4.371 2.181 9.899 1.00 86.44 88 LEU A N 1
ATOM 668 C CA . LEU A 1 88 ? -4.806 0.807 9.674 1.00 86.44 88 LEU A CA 1
ATOM 669 C C . LEU A 1 88 ? -6.321 0.747 9.833 1.00 86.44 88 LEU A C 1
ATOM 671 O O . LEU A 1 88 ? -6.877 0.439 10.892 1.00 86.44 88 LEU A O 1
ATOM 675 N N . ARG A 1 89 ? -7.008 1.095 8.745 1.00 81.44 89 ARG A N 1
ATOM 676 C CA . ARG A 1 89 ? -8.468 1.072 8.694 1.00 81.44 89 ARG A CA 1
ATOM 677 C C . ARG A 1 89 ? -8.936 -0.383 8.647 1.00 81.44 89 ARG A C 1
ATOM 679 O O . ARG A 1 89 ? -8.487 -1.166 7.817 1.00 81.44 89 ARG A O 1
ATOM 686 N N . LYS A 1 90 ? -9.869 -0.749 9.527 1.00 70.62 90 LYS A N 1
ATOM 687 C CA . LYS A 1 90 ? -10.576 -2.031 9.426 1.00 70.62 90 LYS A CA 1
ATOM 688 C C . LYS A 1 90 ? -11.658 -1.891 8.363 1.00 70.62 90 LYS A C 1
ATOM 690 O O . LYS A 1 90 ? -12.671 -1.241 8.616 1.00 70.62 90 LYS A O 1
ATOM 695 N N . GLU A 1 91 ? -11.456 -2.471 7.187 1.00 63.47 91 GLU A N 1
ATOM 696 C CA . GLU A 1 91 ? -12.537 -2.572 6.208 1.00 63.47 91 GLU A CA 1
ATOM 697 C C . GLU A 1 91 ? -13.475 -3.743 6.525 1.00 63.47 91 GLU A C 1
ATOM 699 O O . GLU A 1 91 ? -13.041 -4.851 6.835 1.00 63.47 91 GLU A O 1
ATOM 704 N N . SER A 1 92 ? -14.782 -3.492 6.399 1.00 39.78 92 SER A N 1
ATOM 705 C CA . SER A 1 92 ? -15.851 -4.485 6.597 1.00 39.78 92 SER A CA 1
ATOM 706 C C . SER A 1 92 ? -16.521 -4.922 5.289 1.00 39.78 92 SER A C 1
ATOM 708 O O . SER A 1 92 ? -17.573 -5.562 5.330 1.00 39.78 92 SER A O 1
ATOM 710 N N . LYS A 1 93 ? -15.982 -4.562 4.116 1.00 41.25 93 LYS A N 1
ATOM 711 C CA . LYS A 1 93 ? -16.555 -4.937 2.816 1.00 41.25 93 LYS A CA 1
ATOM 712 C C . LYS A 1 93 ? -15.447 -5.178 1.800 1.00 41.25 93 LYS A C 1
ATOM 714 O O . LYS A 1 93 ? -14.930 -4.234 1.232 1.00 41.25 93 LYS A O 1
ATOM 719 N N . VAL A 1 94 ? -15.155 -6.452 1.541 1.00 39.66 94 VAL A N 1
ATOM 720 C CA . VAL A 1 94 ? -14.336 -6.899 0.408 1.00 39.66 94 VAL A CA 1
ATOM 721 C C . VAL A 1 94 ? -15.019 -6.423 -0.876 1.00 39.66 94 VAL A C 1
ATOM 723 O O . VAL A 1 94 ? -15.964 -7.050 -1.364 1.00 39.66 94 VAL A O 1
ATOM 726 N N . VAL A 1 95 ? -14.611 -5.263 -1.390 1.00 41.19 95 VAL A N 1
ATOM 727 C CA . VAL A 1 95 ? -15.004 -4.819 -2.726 1.00 41.19 95 VAL A CA 1
ATOM 728 C C . VAL A 1 95 ? -14.284 -5.755 -3.677 1.00 41.19 95 VAL A C 1
ATOM 730 O O . VAL A 1 95 ? -13.064 -5.725 -3.774 1.00 41.19 95 VAL A O 1
ATOM 733 N N . GLN A 1 96 ? -15.049 -6.655 -4.295 1.00 33.91 96 GLN A N 1
ATOM 734 C CA . GLN A 1 96 ? -14.511 -7.712 -5.136 1.00 33.91 96 GLN A CA 1
ATOM 735 C C . GLN A 1 96 ? -13.455 -7.183 -6.104 1.00 33.91 96 GLN A C 1
ATOM 737 O O . GLN A 1 96 ? -13.707 -6.297 -6.923 1.00 33.91 96 GLN A O 1
ATOM 742 N N . THR A 1 97 ? -12.284 -7.793 -5.987 1.00 36.81 97 THR A N 1
ATOM 743 C CA . THR A 1 97 ? -11.093 -7.621 -6.794 1.00 36.81 97 THR A CA 1
ATOM 744 C C . THR A 1 97 ? -11.448 -7.840 -8.264 1.00 36.81 97 THR A C 1
ATOM 746 O O . THR A 1 97 ? -11.498 -8.966 -8.760 1.00 36.81 97 THR A O 1
ATOM 749 N N . LYS A 1 98 ? -11.669 -6.759 -9.016 1.00 33.81 98 LYS A N 1
ATOM 750 C CA . LYS A 1 98 ? -11.270 -6.790 -10.420 1.00 33.81 98 LYS A CA 1
ATOM 751 C C . LYS A 1 98 ? -9.766 -6.586 -10.408 1.00 33.81 98 LYS A C 1
ATOM 753 O O . LYS A 1 98 ? -9.301 -5.488 -10.132 1.00 33.81 98 LYS A O 1
ATOM 758 N N . LYS A 1 99 ? -9.030 -7.672 -10.673 1.00 39.03 99 LYS A N 1
ATOM 759 C CA . LYS A 1 99 ? -7.667 -7.629 -11.220 1.00 39.03 99 LYS A CA 1
ATOM 760 C C . LYS A 1 99 ? -7.693 -6.642 -12.392 1.00 39.03 99 LYS A C 1
ATOM 762 O O . LYS A 1 99 ? -8.084 -7.018 -13.494 1.00 39.03 99 LYS A O 1
ATOM 767 N N . GLN A 1 100 ? -7.407 -5.374 -12.135 1.00 32.94 100 GLN A N 1
ATOM 768 C CA . GLN A 1 100 ? -7.251 -4.380 -13.182 1.00 32.94 100 GLN A CA 1
ATOM 769 C C . GLN A 1 100 ? -5.783 -4.488 -13.610 1.00 32.94 100 GLN A C 1
ATOM 771 O O . GLN A 1 100 ? -4.884 -4.343 -12.781 1.00 32.94 100 GLN A O 1
ATOM 776 N N . LEU A 1 101 ? -5.609 -4.931 -14.856 1.00 35.53 101 LEU A N 1
ATOM 777 C CA . LEU A 1 101 ? -4.349 -5.226 -15.545 1.00 35.53 101 LEU A CA 1
ATOM 778 C C . LEU A 1 101 ? -3.434 -4.002 -15.618 1.00 35.53 101 LEU A C 1
ATOM 780 O O . LEU A 1 101 ? -3.973 -2.900 -15.829 1.00 35.53 101 LEU A O 1
#

Organism: NCBI:txid1531

pLDDT: mean 82.98, std 19.57, range [32.94, 96.56]

Foldseek 3Di:
DDPPPDDPDKDKQFDDDVQQPRGFAIDTDPDDDDPDDDNHAGDPQKHKFFAAPVRHGDDPPDHGDIDMDGDSGDPDDPPDVPRCVVRPPDDPDPPDDPPPD

Sequence (101 aa):
MSCKTGKSFVVFFTYGPTEATVNALTYEIEDDIPAEVPIGRPIDNMEAYIIDEKGKLCKEGVVGELCLAGIGLAWGYLNNEELNKKSLRKESKVVQTKKQL

Radius of gyration: 17.12 Å; chains: 1; bounding box: 40×24×59 Å

Secondary structure (DSSP, 8-state):
-----------EEEE--GGGSS-SEEEE-SSSPPSS----EEPTTEEEEEE-TTSPBPPTT---EEEEEETT-----TT-HHHHHHHS-------------

InterPro domains:
  IPR000873 AMP-dependent synthetase/ligase domain [PF00501] (12-78)